Protein AF-A0A368PMU8-F1 (afdb_monomer)

Organism: Setaria italica (NCBI:txid4555)

Radius of gyration: 12.42 Å; Cα contacts (8 Å, |Δi|>4): 93; chains: 1; bounding box: 33×32×23 Å

Secondary structure (DSSP, 8-state):
--HHHHHHTT-SSPPP-GGG---EE-TTS-EE-TT-TTS---BSSHHHHHHHHHHHHH-HHHHHSHHHHHHHHHHHHHTT--

Foldseek 3Di:
DPPPVCVVVVQPDPQDDALRQEWDQDPVCFIDHSLCPVPPPGHNDVVVVLCVLVVLLVDPVCVVVVVSNVSSVRHCVSVVVD

Sequence (82 aa):
MDSSDDRHRGYRMPFPQGDALRVFHNVDNTFACPVYPTKRHRWRILNEVKDHVVGMTTSGPLRKDNKKWSYHCVMAWNDGWM

Solvent-accessible surface area (backbone atoms only — not comparable to full-atom values): 4919 Å² total; per-residue (Å²): 136,65,72,63,62,35,48,78,71,65,40,94,55,81,75,64,62,72,87,66,26,47,77,42,80,46,95,85,64,26,35,41,57,75,92,47,66,82,61,78,66,66,33,74,48,70,64,63,51,48,54,50,37,55,49,43,55,69,32,70,77,37,57,74,44,50,68,63,24,49,51,30,44,51,24,30,49,65,69,68,76,107

Mean predicted aligned error: 7.79 Å

pLDDT: mean 77.34, std 12.58, range [52.97, 91.69]

Structure (mmCIF, N/CA/C/O backbone):
data_AF-A0A368PMU8-F1
#
_entry.id   AF-A0A368PMU8-F1
#
loop_
_atom_site.group_PDB
_atom_site.id
_atom_site.type_symbol
_atom_site.label_atom_id
_atom_site.label_alt_id
_atom_site.label_comp_id
_atom_site.label_asym_id
_atom_site.label_entity_id
_atom_site.label_seq_id
_atom_site.pdbx_PDB_ins_code
_atom_site.Cartn_x
_atom_site.Cartn_y
_atom_site.Cartn_z
_atom_site.occupancy
_atom_site.B_iso_or_equiv
_atom_site.auth_seq_id
_atom_site.auth_comp_id
_atom_site.auth_asym_id
_atom_site.auth_atom_id
_atom_site.pdbx_PDB_model_num
ATOM 1 N N . MET A 1 1 ? 21.645 -6.510 -1.511 1.00 53.66 1 MET A N 1
ATOM 2 C CA . MET A 1 1 ? 20.554 -6.796 -0.556 1.00 53.66 1 MET A CA 1
ATOM 3 C C . MET A 1 1 ? 21.174 -6.996 0.806 1.00 53.66 1 MET A C 1
ATOM 5 O O . MET A 1 1 ? 22.075 -7.816 0.896 1.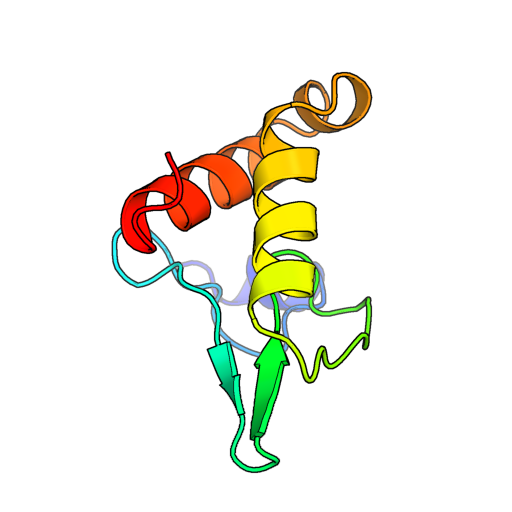00 53.66 1 MET A O 1
ATOM 9 N N . ASP A 1 2 ? 20.723 -6.277 1.828 1.00 55.03 2 ASP A N 1
ATOM 10 C CA . ASP A 1 2 ? 21.145 -6.547 3.203 1.00 55.03 2 ASP A CA 1
ATOM 11 C C . ASP A 1 2 ? 19.930 -7.006 4.013 1.00 55.03 2 ASP A C 1
ATOM 13 O O . ASP A 1 2 ? 19.190 -6.212 4.590 1.00 55.03 2 ASP A O 1
ATOM 17 N N . SER A 1 3 ? 19.686 -8.320 3.994 1.00 53.31 3 SER A N 1
ATOM 18 C CA . SER A 1 3 ? 18.570 -8.963 4.703 1.00 53.31 3 SER A CA 1
ATOM 19 C C . SER A 1 3 ? 18.618 -8.736 6.224 1.00 53.31 3 SER A C 1
ATOM 21 O O . SER A 1 3 ? 17.642 -9.061 6.907 1.00 53.31 3 SER A O 1
ATOM 23 N N . SER A 1 4 ? 19.734 -8.231 6.759 1.00 52.97 4 SER A N 1
ATOM 24 C CA . SER A 1 4 ? 19.905 -7.934 8.178 1.00 52.97 4 SER A CA 1
ATOM 25 C C . SER A 1 4 ? 19.222 -6.615 8.578 1.00 52.97 4 SER A C 1
ATOM 27 O O . SER A 1 4 ? 18.548 -6.569 9.610 1.00 52.97 4 SER A O 1
ATOM 29 N N . ASP A 1 5 ? 19.293 -5.577 7.727 1.00 62.28 5 ASP A N 1
ATOM 30 C CA . ASP A 1 5 ? 18.669 -4.259 7.971 1.00 62.28 5 ASP A CA 1
ATOM 31 C C . ASP A 1 5 ? 17.133 -4.365 8.022 1.00 62.28 5 ASP A C 1
ATOM 33 O O . ASP A 1 5 ? 16.486 -3.780 8.893 1.00 62.28 5 ASP A O 1
ATOM 37 N N . ASP A 1 6 ? 16.539 -5.187 7.151 1.00 61.56 6 ASP A N 1
ATOM 38 C CA . ASP A 1 6 ? 15.085 -5.392 7.098 1.00 61.56 6 ASP A CA 1
ATOM 39 C C . ASP A 1 6 ? 14.544 -6.072 8.370 1.00 61.56 6 ASP A C 1
ATOM 41 O O . ASP A 1 6 ? 13.541 -5.630 8.942 1.00 61.56 6 ASP A O 1
ATOM 45 N N . ARG A 1 7 ? 15.235 -7.107 8.874 1.00 59.38 7 ARG A N 1
ATOM 46 C CA . ARG A 1 7 ? 14.833 -7.806 10.110 1.00 59.38 7 ARG A CA 1
ATOM 47 C C . ARG A 1 7 ? 14.975 -6.917 11.337 1.00 59.38 7 ARG A C 1
ATOM 49 O O . ARG A 1 7 ? 14.094 -6.929 12.195 1.00 59.38 7 ARG A O 1
ATOM 56 N N . HIS A 1 8 ? 16.046 -6.124 11.412 1.00 59.59 8 HIS A N 1
ATOM 57 C CA . HIS A 1 8 ? 16.260 -5.189 12.518 1.00 59.59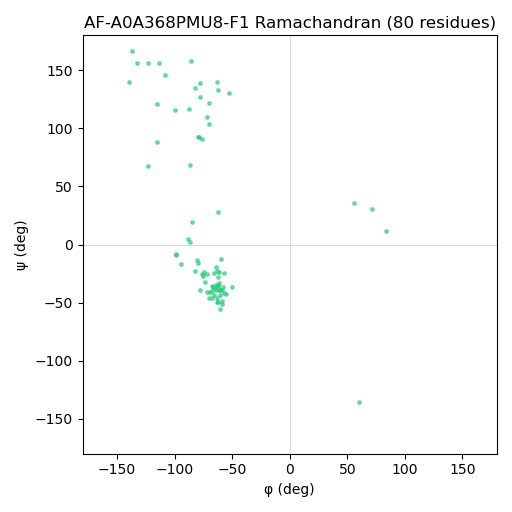 8 HIS A CA 1
ATOM 58 C C . HIS A 1 8 ? 15.159 -4.114 12.588 1.00 59.59 8 HIS A C 1
ATOM 60 O O . HIS A 1 8 ? 14.810 -3.637 13.664 1.00 59.59 8 HIS A O 1
ATOM 66 N N . ARG A 1 9 ? 14.543 -3.788 11.445 1.00 63.44 9 ARG A N 1
ATOM 67 C CA . ARG A 1 9 ? 13.434 -2.828 11.328 1.00 63.44 9 ARG A CA 1
ATOM 68 C C . ARG A 1 9 ? 12.042 -3.444 11.511 1.00 63.44 9 ARG A C 1
ATOM 70 O O . ARG A 1 9 ? 11.046 -2.736 11.372 1.00 63.44 9 ARG A O 1
ATOM 77 N N . GLY A 1 10 ? 11.957 -4.735 11.841 1.00 60.06 10 GLY A N 1
ATOM 78 C CA . GLY A 1 10 ? 10.696 -5.431 12.107 1.00 60.06 10 GLY A CA 1
ATOM 79 C C . GLY A 1 10 ? 9.967 -5.939 10.860 1.00 60.06 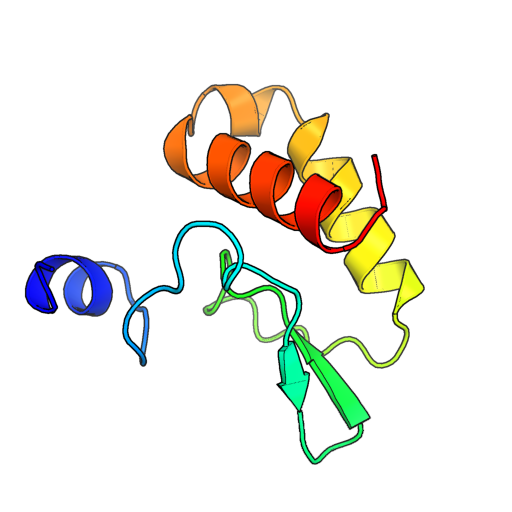10 GLY A C 1
ATOM 80 O O . GLY A 1 10 ? 8.814 -6.367 10.968 1.00 60.06 10 GLY A O 1
ATOM 81 N N . TYR A 1 11 ? 10.612 -5.929 9.688 1.00 61.34 11 TYR A N 1
ATOM 82 C CA . TYR A 1 11 ? 10.070 -6.589 8.503 1.00 61.34 11 TYR A CA 1
ATOM 83 C C . TYR A 1 11 ? 10.301 -8.099 8.607 1.00 61.34 11 TYR A C 1
ATOM 85 O O . TYR A 1 11 ? 11.413 -8.576 8.833 1.00 61.34 11 TYR A O 1
ATOM 93 N N . ARG A 1 12 ? 9.222 -8.874 8.453 1.00 57.84 12 ARG A N 1
ATOM 94 C CA . ARG A 1 12 ? 9.261 -10.346 8.519 1.00 57.84 12 ARG A CA 1
ATOM 95 C C . ARG A 1 12 ? 9.756 -10.987 7.214 1.00 57.84 12 ARG A C 1
ATOM 97 O O . ARG A 1 12 ? 10.116 -12.157 7.220 1.00 57.84 12 ARG A O 1
ATOM 104 N N . MET A 1 13 ? 9.761 -10.219 6.125 1.00 59.38 13 MET A N 1
ATOM 105 C CA . MET A 1 13 ? 10.153 -10.602 4.765 1.00 59.38 13 MET A CA 1
ATOM 106 C C . MET A 1 13 ? 11.103 -9.539 4.189 1.00 59.38 13 MET A C 1
ATOM 108 O O . MET A 1 13 ? 11.033 -8.397 4.652 1.00 59.38 13 MET A O 1
ATOM 112 N N . PRO A 1 14 ? 11.951 -9.876 3.193 1.00 65.44 14 PRO A N 1
ATOM 113 C CA . PRO A 1 14 ? 12.756 -8.886 2.478 1.00 65.44 14 PRO A CA 1
ATOM 114 C C . PRO A 1 14 ? 11.858 -7.772 1.948 1.00 65.44 14 PRO A C 1
ATOM 116 O O . PRO A 1 14 ? 10.815 -8.051 1.350 1.00 65.44 14 PRO A O 1
ATOM 119 N N . PHE A 1 15 ? 12.233 -6.522 2.198 1.00 65.44 15 PHE A N 1
ATOM 120 C CA . PHE A 1 15 ? 11.403 -5.391 1.822 1.00 65.44 15 PHE A CA 1
ATOM 121 C C . PHE A 1 15 ? 11.403 -5.236 0.292 1.00 65.44 15 PHE A C 1
ATOM 123 O O . PHE A 1 15 ? 12.478 -5.083 -0.299 1.00 65.44 15 PHE A O 1
ATOM 130 N N . PRO A 1 16 ? 10.235 -5.285 -0.379 1.00 69.62 16 PRO A N 1
ATOM 131 C CA . PRO A 1 16 ? 10.180 -5.123 -1.826 1.00 69.62 16 PRO A CA 1
ATOM 132 C C . PRO A 1 16 ? 10.662 -3.722 -2.232 1.00 69.62 16 PRO A C 1
ATOM 134 O O . PRO A 1 16 ? 10.369 -2.730 -1.568 1.00 69.62 16 PRO A O 1
ATOM 137 N N . GLN A 1 17 ? 11.422 -3.636 -3.324 1.00 72.25 17 GLN A N 1
ATOM 138 C CA . GLN A 1 17 ? 11.973 -2.382 -3.852 1.00 72.25 17 GLN A CA 1
ATOM 139 C C . GLN A 1 17 ? 11.532 -2.169 -5.304 1.00 72.25 17 GLN A C 1
ATOM 141 O O . GLN A 1 17 ? 11.228 -3.135 -6.005 1.00 72.25 17 GLN A O 1
ATOM 146 N N . GLY A 1 18 ? 11.521 -0.911 -5.757 1.00 77.44 18 GLY A N 1
ATOM 147 C CA . GLY A 1 18 ? 11.179 -0.555 -7.140 1.00 77.44 18 GLY A CA 1
ATOM 148 C C . GLY A 1 18 ? 9.764 -0.991 -7.524 1.00 77.44 18 GLY A C 1
ATOM 149 O O . GLY A 1 18 ? 8.839 -0.836 -6.731 1.00 77.44 18 GLY A O 1
ATOM 150 N N . ASP A 1 19 ? 9.605 -1.578 -8.709 1.00 80.56 19 ASP A N 1
ATOM 151 C CA . ASP A 1 19 ? 8.304 -1.966 -9.289 1.00 80.56 19 ASP A CA 1
ATOM 152 C C . ASP A 1 19 ? 7.555 -3.047 -8.492 1.00 80.56 19 ASP A C 1
ATOM 154 O O . ASP A 1 19 ? 6.338 -3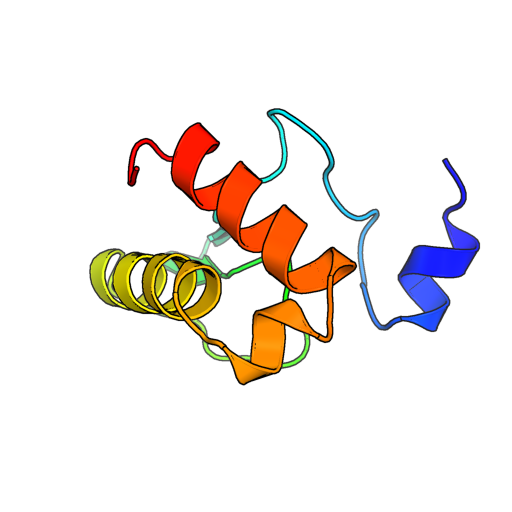.210 -8.627 1.00 80.56 19 ASP A O 1
ATOM 158 N N . ALA A 1 20 ? 8.281 -3.791 -7.649 1.00 82.00 20 ALA A N 1
ATOM 159 C CA . ALA A 1 20 ? 7.719 -4.807 -6.764 1.00 82.00 20 ALA A CA 1
ATOM 160 C C . ALA A 1 20 ? 7.104 -4.209 -5.486 1.00 82.00 20 ALA A C 1
ATOM 162 O O . ALA A 1 20 ? 6.400 -4.909 -4.756 1.00 82.00 20 ALA A O 1
ATOM 163 N N . LEU A 1 21 ? 7.370 -2.931 -5.187 1.00 87.12 21 LEU A N 1
ATOM 164 C CA . LEU A 1 21 ? 6.793 -2.241 -4.039 1.00 87.12 21 LEU A CA 1
ATOM 165 C C . LEU A 1 21 ? 5.357 -1.814 -4.363 1.00 87.12 21 LEU A C 1
ATOM 167 O O . LEU A 1 21 ? 5.126 -0.747 -4.929 1.00 87.12 21 LEU A O 1
ATOM 171 N N . ARG A 1 22 ? 4.405 -2.674 -4.005 1.00 88.38 22 ARG A N 1
ATOM 172 C CA . ARG A 1 22 ? 2.963 -2.519 -4.243 1.00 88.38 22 ARG A CA 1
ATOM 173 C C . ARG A 1 22 ? 2.168 -2.927 -3.012 1.00 88.38 22 ARG A C 1
ATOM 175 O O . ARG A 1 22 ? 2.700 -3.582 -2.110 1.00 88.38 22 ARG A O 1
ATOM 182 N N . VAL A 1 23 ? 0.889 -2.576 -2.983 1.00 87.19 23 VAL A N 1
ATOM 183 C CA . VAL A 1 23 ? -0.032 -3.095 -1.965 1.00 87.19 23 VAL A CA 1
ATOM 184 C C . VAL A 1 23 ? -0.171 -4.612 -2.082 1.00 87.19 23 VAL A C 1
ATOM 186 O O . VAL A 1 23 ? -0.381 -5.165 -3.159 1.00 87.19 23 VAL A O 1
ATOM 189 N N . PHE A 1 24 ? -0.067 -5.305 -0.948 1.00 85.56 24 PHE A N 1
ATOM 190 C CA . PHE A 1 24 ? -0.267 -6.748 -0.898 1.00 85.56 24 PHE A CA 1
ATOM 191 C C . PHE A 1 24 ? -1.748 -7.091 -0.823 1.00 85.56 24 PHE A C 1
ATOM 193 O O . PHE A 1 24 ? -2.464 -6.533 0.008 1.00 85.56 24 PHE A O 1
ATOM 200 N N . HIS A 1 25 ? -2.171 -8.062 -1.633 1.00 87.50 25 HIS A N 1
ATOM 201 C CA . HIS A 1 25 ? -3.457 -8.736 -1.499 1.00 87.50 25 HIS A CA 1
ATOM 202 C C . HIS A 1 25 ? -3.250 -10.080 -0.792 1.00 87.50 25 HIS A C 1
ATOM 204 O O . HIS A 1 25 ? -2.545 -10.961 -1.286 1.00 87.50 25 HIS A O 1
ATOM 210 N N . ASN A 1 26 ? -3.827 -10.214 0.396 1.00 84.06 26 ASN A N 1
ATOM 211 C CA . ASN A 1 26 ? -3.732 -11.409 1.221 1.00 84.06 26 ASN A CA 1
ATOM 212 C C . ASN A 1 26 ? -4.810 -12.431 0.832 1.00 84.06 26 ASN A C 1
ATOM 214 O O . ASN A 1 26 ? -5.872 -12.086 0.319 1.00 84.06 26 ASN A O 1
ATOM 218 N N . VAL A 1 27 ? -4.565 -13.699 1.172 1.00 85.31 27 VAL A N 1
ATOM 219 C CA . VAL A 1 27 ? -5.491 -14.822 0.917 1.00 85.31 27 VAL A CA 1
ATOM 220 C C . VAL A 1 27 ? -6.839 -14.653 1.637 1.00 85.31 27 VAL A C 1
ATOM 222 O O . VAL A 1 27 ? -7.845 -15.197 1.200 1.00 85.31 27 VAL A O 1
ATOM 225 N N . ASP A 1 28 ? -6.888 -13.876 2.723 1.00 87.00 28 ASP A N 1
ATOM 226 C CA . ASP A 1 28 ? -8.115 -13.570 3.468 1.00 87.00 28 ASP A CA 1
ATOM 227 C C . ASP A 1 28 ? -8.911 -12.380 2.892 1.00 87.00 28 ASP A C 1
ATOM 229 O O . ASP A 1 28 ? -9.738 -11.801 3.598 1.00 87.00 28 ASP A O 1
ATOM 233 N N . ASN A 1 29 ? -8.674 -12.018 1.622 1.00 85.69 29 ASN A N 1
ATOM 234 C CA . ASN A 1 29 ? -9.263 -10.863 0.930 1.00 85.69 29 ASN A CA 1
ATOM 235 C C . ASN A 1 29 ? -9.020 -9.536 1.662 1.00 85.69 29 ASN A C 1
ATOM 237 O O . ASN A 1 29 ? -9.879 -8.653 1.706 1.00 85.69 29 ASN A O 1
ATOM 241 N N . THR A 1 30 ? -7.848 -9.406 2.282 1.00 88.25 30 THR A N 1
ATOM 242 C CA . THR A 1 30 ? -7.420 -8.161 2.916 1.00 88.25 30 THR A CA 1
ATOM 243 C C . THR A 1 30 ? -6.223 -7.564 2.203 1.00 88.25 30 THR A C 1
ATOM 245 O O . THR A 1 30 ? -5.435 -8.262 1.569 1.00 88.25 30 THR A O 1
ATOM 248 N N . PHE A 1 31 ? -6.056 -6.260 2.349 1.00 86.81 31 PHE A N 1
ATOM 249 C CA . PHE A 1 31 ? -4.969 -5.489 1.783 1.00 86.81 31 PHE A CA 1
ATOM 250 C C . PHE A 1 31 ? -4.003 -5.050 2.883 1.00 86.81 31 PHE A C 1
ATOM 252 O O . PHE A 1 31 ? -4.416 -4.769 4.014 1.00 86.81 31 PHE A O 1
ATOM 259 N N . ALA A 1 32 ? -2.713 -4.979 2.556 1.00 84.56 32 ALA A N 1
ATOM 260 C CA . ALA A 1 32 ? -1.681 -4.515 3.477 1.00 84.56 32 ALA A CA 1
ATOM 261 C C . ALA A 1 32 ? -0.644 -3.625 2.779 1.00 84.56 32 ALA A C 1
ATOM 263 O O . ALA A 1 32 ? -0.197 -3.910 1.669 1.00 84.56 32 ALA A O 1
ATOM 264 N N . CYS A 1 33 ? -0.227 -2.565 3.473 1.00 84.75 33 CYS A N 1
ATOM 265 C CA . CYS A 1 33 ? 0.860 -1.689 3.053 1.00 84.75 33 CYS A CA 1
ATOM 266 C C . CYS A 1 33 ? 2.183 -2.277 3.567 1.00 84.75 33 CYS A C 1
ATOM 268 O O . CYS A 1 33 ? 2.374 -2.344 4.788 1.00 84.75 33 CYS A O 1
ATOM 270 N N . PRO A 1 34 ? 3.119 -2.679 2.689 1.00 79.62 34 PRO A N 1
ATOM 271 C CA . PRO A 1 34 ? 4.379 -3.265 3.127 1.00 79.62 34 PRO A CA 1
ATOM 272 C C . PRO A 1 34 ? 5.250 -2.306 3.943 1.00 79.62 34 PRO A C 1
ATOM 274 O O . PRO A 1 34 ? 6.058 -2.801 4.712 1.00 79.62 34 PRO A O 1
ATOM 277 N N . VAL A 1 35 ? 5.090 -0.975 3.837 1.00 79.50 35 VAL A N 1
ATOM 278 C CA . VAL A 1 35 ? 5.906 0.038 4.555 1.00 79.50 35 VAL A CA 1
ATOM 279 C C . VAL A 1 35 ? 5.592 0.106 6.053 1.00 79.50 35 VAL A C 1
ATOM 281 O O . VAL A 1 35 ? 6.441 0.503 6.853 1.00 79.50 35 VAL A O 1
ATOM 284 N N . TYR A 1 36 ? 4.385 -0.294 6.455 1.00 74.94 36 TYR A N 1
ATOM 285 C CA . TYR A 1 36 ? 3.955 -0.312 7.854 1.00 74.94 36 TYR A CA 1
ATOM 286 C C . TYR A 1 36 ? 3.504 -1.716 8.275 1.00 74.94 36 TYR A C 1
ATOM 288 O O . TYR A 1 36 ? 2.337 -1.918 8.609 1.00 74.94 36 TYR A O 1
ATOM 296 N N . PRO A 1 37 ? 4.427 -2.695 8.340 1.00 60.06 37 PRO A N 1
ATOM 297 C CA . PRO A 1 37 ? 4.093 -4.089 8.639 1.00 60.06 37 PRO A CA 1
ATOM 298 C C . PRO A 1 37 ? 3.562 -4.273 10.071 1.00 60.06 37 PRO A C 1
ATOM 300 O O . PRO A 1 37 ? 2.844 -5.228 10.361 1.00 60.06 37 PRO A O 1
ATOM 303 N N . THR A 1 38 ? 3.919 -3.366 10.986 1.00 54.44 38 THR A N 1
ATOM 304 C CA . THR A 1 38 ? 3.546 -3.405 12.407 1.00 54.44 38 THR A CA 1
ATOM 305 C C . THR A 1 38 ? 2.161 -2.841 12.688 1.00 54.44 38 THR A C 1
ATOM 307 O O . THR A 1 38 ? 1.539 -3.241 13.674 1.00 54.44 38 THR A O 1
ATOM 310 N N . LYS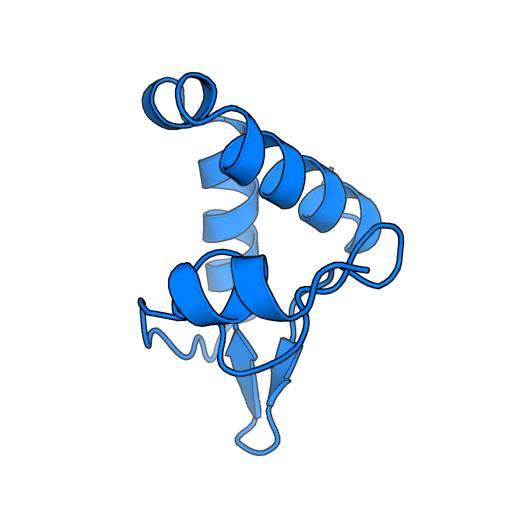 A 1 39 ? 1.621 -1.976 11.818 1.00 55.72 39 LYS A N 1
ATOM 311 C CA . LYS A 1 39 ? 0.199 -1.636 11.870 1.00 55.72 39 LYS A CA 1
ATOM 312 C C . LYS A 1 39 ? -0.558 -2.775 11.202 1.00 55.72 39 LYS A C 1
ATOM 314 O O . LYS A 1 39 ? -0.762 -2.779 9.998 1.00 55.72 39 LYS A O 1
ATOM 319 N N . ARG A 1 40 ? -0.983 -3.746 12.015 1.00 54.06 40 ARG A N 1
ATOM 320 C CA . ARG A 1 40 ? -1.831 -4.898 11.649 1.00 54.06 40 ARG A CA 1
ATOM 321 C C . ARG A 1 40 ? -3.234 -4.502 11.147 1.00 54.06 40 ARG A C 1
ATOM 323 O O . ARG A 1 40 ? -4.182 -5.263 11.326 1.00 54.06 40 ARG A O 1
ATOM 330 N N . HIS A 1 41 ? -3.404 -3.322 10.560 1.00 62.84 41 HIS A N 1
ATOM 331 C CA . HIS A 1 41 ? -4.643 -2.958 9.897 1.00 62.84 41 HIS A CA 1
ATOM 332 C C . HIS A 1 41 ? -4.677 -3.681 8.559 1.00 62.84 41 HIS A C 1
ATOM 334 O O . HIS A 1 41 ? -4.141 -3.230 7.555 1.00 62.84 41 HIS A O 1
ATOM 340 N N . ARG A 1 42 ? -5.267 -4.873 8.595 1.00 73.81 42 ARG A N 1
ATOM 341 C CA . ARG A 1 42 ? -5.752 -5.555 7.406 1.00 73.81 42 ARG A CA 1
ATOM 342 C C . ARG A 1 42 ? -6.966 -4.782 6.915 1.00 73.81 42 ARG A C 1
ATOM 344 O O . ARG A 1 42 ? -8.028 -4.858 7.533 1.00 73.81 42 ARG A O 1
ATOM 351 N N . TRP A 1 43 ? -6.797 -4.011 5.853 1.00 84.69 43 TRP A N 1
ATOM 352 C CA . TRP A 1 43 ? -7.910 -3.302 5.236 1.00 84.69 43 TRP A CA 1
ATOM 353 C C . TRP A 1 43 ? -8.721 -4.275 4.394 1.00 84.69 43 TRP A C 1
ATOM 355 O O . TRP A 1 43 ? -8.154 -5.118 3.707 1.00 84.69 43 TRP A O 1
ATOM 365 N N . ARG A 1 44 ? -10.047 -4.184 4.436 1.00 87.12 44 ARG A N 1
ATOM 366 C CA . ARG A 1 44 ? -10.918 -4.982 3.551 1.00 87.12 44 ARG A CA 1
ATOM 367 C C . ARG A 1 44 ? -11.305 -4.222 2.289 1.00 87.12 44 ARG A C 1
ATOM 369 O O . ARG A 1 44 ? -11.762 -4.821 1.324 1.00 87.12 44 ARG A O 1
ATOM 376 N N . ILE A 1 45 ? -11.123 -2.906 2.303 1.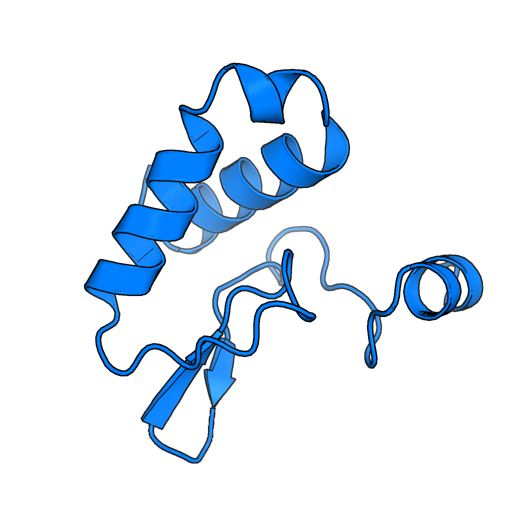00 88.19 45 ILE A N 1
ATOM 377 C CA . ILE A 1 45 ? -11.539 -2.004 1.239 1.00 88.19 45 ILE A CA 1
ATOM 378 C C . ILE A 1 45 ? -10.278 -1.390 0.636 1.00 88.19 45 ILE A C 1
ATOM 380 O O . ILE A 1 45 ? -9.513 -0.724 1.330 1.00 88.19 45 ILE A O 1
ATOM 384 N N . LEU A 1 46 ? -10.061 -1.594 -0.666 1.00 88.00 46 LEU A N 1
ATOM 385 C CA . LEU A 1 46 ? -8.875 -1.085 -1.365 1.00 88.00 46 LEU A CA 1
ATOM 386 C C . LEU A 1 46 ? -8.743 0.441 -1.251 1.00 88.00 46 LEU A C 1
ATOM 388 O O . LEU A 1 46 ? -7.638 0.952 -1.087 1.00 88.00 46 LEU A O 1
ATOM 392 N N . ASN A 1 47 ? -9.867 1.161 -1.270 1.00 90.19 47 ASN A N 1
ATOM 393 C CA . ASN A 1 47 ? -9.876 2.617 -1.126 1.00 90.19 47 ASN A CA 1
ATOM 394 C C . ASN A 1 47 ? -9.318 3.084 0.224 1.00 90.19 47 ASN A C 1
ATOM 396 O O . ASN A 1 47 ? -8.611 4.079 0.249 1.00 90.19 47 ASN A O 1
ATOM 400 N N . GLU A 1 48 ? -9.527 2.346 1.320 1.00 89.31 48 GLU A N 1
ATOM 401 C CA . GLU A 1 48 ? -8.924 2.703 2.615 1.00 89.31 48 GLU A CA 1
ATOM 402 C C . GLU A 1 48 ? -7.392 2.617 2.561 1.00 89.31 48 GLU A C 1
ATOM 404 O O . GLU A 1 48 ? -6.692 3.430 3.167 1.00 89.31 48 GLU A O 1
ATOM 409 N N . VAL A 1 49 ? -6.856 1.653 1.802 1.00 88.44 49 VAL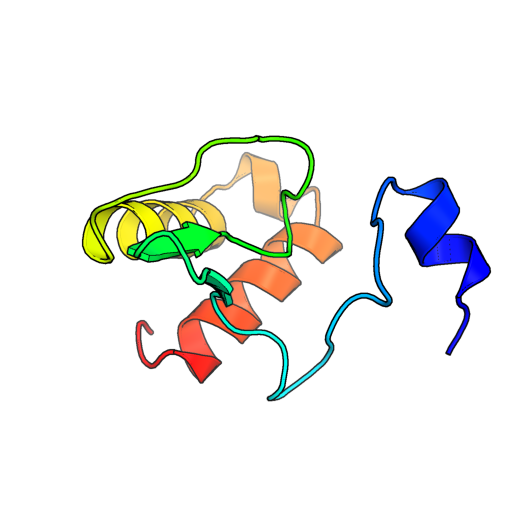 A N 1
ATOM 410 C CA . VAL A 1 49 ? -5.407 1.537 1.581 1.00 88.44 49 VAL A CA 1
ATOM 411 C C . VAL A 1 49 ? -4.906 2.638 0.670 1.00 88.44 49 VAL A C 1
ATOM 413 O O . VAL A 1 49 ? -3.853 3.208 0.941 1.00 88.44 49 VAL A O 1
ATOM 416 N N . LYS A 1 50 ? -5.659 2.964 -0.382 1.00 90.88 50 LYS A N 1
ATOM 417 C CA . LYS A 1 50 ? -5.341 4.079 -1.272 1.00 90.88 50 LYS A CA 1
ATOM 418 C C . LYS A 1 50 ? -5.274 5.394 -0.503 1.00 90.88 50 LYS A C 1
ATOM 420 O O . LYS A 1 50 ? -4.261 6.083 -0.585 1.00 90.88 50 LYS A O 1
ATOM 425 N N . ASP A 1 51 ? -6.297 5.702 0.287 1.00 89.88 51 ASP A N 1
ATOM 426 C CA . ASP A 1 51 ? -6.366 6.917 1.100 1.00 89.88 51 ASP A CA 1
ATOM 427 C C . ASP A 1 51 ? -5.226 6.961 2.116 1.00 89.88 51 ASP A C 1
ATOM 429 O O . ASP A 1 51 ? -4.600 8.004 2.311 1.00 89.88 51 ASP A O 1
ATOM 433 N N . HIS A 1 52 ? -4.889 5.815 2.716 1.00 89.12 52 HIS A N 1
ATOM 434 C CA . HIS A 1 52 ? -3.708 5.703 3.560 1.00 89.12 52 HIS A CA 1
ATOM 435 C C . HIS A 1 52 ? -2.428 6.022 2.781 1.00 89.12 52 HIS A C 1
ATOM 437 O O . HIS A 1 52 ? -1.672 6.896 3.192 1.00 89.12 52 HIS A O 1
ATOM 443 N N . VAL A 1 53 ? -2.167 5.343 1.664 1.00 88.19 53 VAL A N 1
ATOM 444 C CA . VAL A 1 53 ? -0.912 5.490 0.919 1.00 88.19 53 VAL A CA 1
ATOM 445 C C . VAL A 1 53 ? -0.754 6.913 0.390 1.00 88.19 53 VAL A C 1
ATOM 447 O O . VAL A 1 53 ? 0.270 7.540 0.654 1.00 88.19 53 VAL A O 1
ATOM 450 N N . VAL A 1 54 ? -1.782 7.460 -0.260 1.00 90.12 54 VAL A N 1
ATOM 451 C CA . VAL A 1 54 ? -1.791 8.833 -0.791 1.00 90.12 54 VAL A CA 1
ATOM 452 C C . VAL A 1 54 ? -1.763 9.877 0.336 1.00 90.12 54 VAL A C 1
ATOM 454 O O . VAL A 1 54 ? -1.069 10.890 0.245 1.00 90.12 54 VAL A O 1
ATOM 457 N N . GLY A 1 55 ? -2.439 9.632 1.459 1.00 89.19 55 GLY A N 1
ATOM 458 C CA . GLY A 1 55 ? -2.347 10.504 2.633 1.00 89.19 55 GLY A CA 1
ATOM 459 C C . GLY A 1 55 ? -0.923 10.575 3.197 1.00 89.19 55 GLY A C 1
ATOM 460 O O . GLY A 1 55 ? -0.468 11.622 3.659 1.00 89.19 55 GLY A O 1
ATOM 461 N N . MET A 1 56 ? -0.165 9.482 3.107 1.00 86.94 56 MET A N 1
ATOM 462 C CA . MET A 1 56 ? 1.220 9.438 3.575 1.00 86.94 56 MET A CA 1
ATOM 463 C C . MET A 1 56 ? 2.196 10.136 2.622 1.00 86.94 56 MET A C 1
ATOM 465 O O . MET A 1 56 ? 3.213 10.650 3.093 1.00 86.94 56 MET A O 1
ATOM 469 N N . THR A 1 57 ? 1.884 10.243 1.324 1.00 86.31 57 THR A N 1
ATOM 470 C CA . THR A 1 57 ? 2.692 11.031 0.369 1.00 86.31 57 THR A CA 1
ATOM 471 C C . THR A 1 57 ? 2.508 12.538 0.543 1.00 86.31 57 THR A C 1
ATOM 473 O O . THR A 1 57 ? 3.407 13.314 0.219 1.00 86.31 57 THR A O 1
ATOM 476 N N . THR A 1 58 ? 1.387 12.969 1.118 1.00 83.56 58 THR A N 1
ATOM 477 C CA . THR A 1 58 ? 1.079 14.388 1.367 1.00 83.56 58 THR A CA 1
ATOM 478 C C . THR A 1 58 ? 1.379 14.829 2.807 1.00 83.56 58 THR A C 1
ATOM 480 O O . THR A 1 58 ? 1.398 16.023 3.110 1.00 83.56 58 THR A O 1
ATOM 483 N N . SER A 1 59 ? 1.690 13.886 3.703 1.00 81.25 59 SER A N 1
ATOM 484 C CA . SER A 1 59 ? 1.959 14.142 5.122 1.00 81.25 59 SER A CA 1
ATOM 485 C C . SER A 1 59 ? 3.309 14.838 5.365 1.00 81.25 59 SER A C 1
ATOM 487 O O . SER A 1 59 ? 4.387 14.245 5.260 1.00 81.25 59 SER A O 1
ATOM 489 N N . GLY A 1 60 ? 3.254 16.110 5.777 1.00 71.00 60 GLY A N 1
ATOM 490 C CA . GLY A 1 60 ? 4.425 16.923 6.138 1.00 71.00 60 GLY A CA 1
ATOM 491 C C . GLY A 1 60 ? 5.333 16.321 7.230 1.00 71.00 60 GLY A C 1
ATOM 492 O O . GLY A 1 60 ? 6.554 16.348 7.065 1.00 71.00 60 GLY A O 1
ATOM 493 N N . PRO A 1 61 ? 4.796 15.736 8.321 1.00 69.19 61 PRO A N 1
ATOM 494 C CA . PRO A 1 61 ? 5.600 15.029 9.319 1.00 69.19 61 PRO A CA 1
ATOM 495 C C . PRO A 1 61 ? 6.341 13.813 8.756 1.00 69.19 61 PRO A C 1
ATOM 497 O O . PRO A 1 61 ? 7.478 13.562 9.151 1.00 69.19 61 PRO A O 1
ATOM 500 N N . LEU A 1 62 ? 5.738 13.08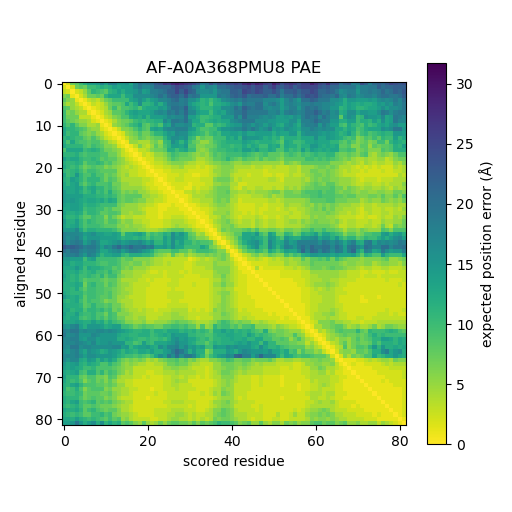1 7.810 1.00 64.19 62 LEU A N 1
ATOM 501 C CA . LEU A 1 62 ? 6.389 11.929 7.184 1.00 64.19 62 LEU A CA 1
ATOM 502 C C . LEU A 1 62 ? 7.461 12.319 6.182 1.00 64.19 62 LEU A C 1
ATOM 504 O O . LEU A 1 62 ? 8.423 11.580 6.028 1.00 64.19 62 LEU A O 1
ATOM 508 N N . ARG A 1 63 ? 7.353 13.495 5.562 1.00 60.47 63 ARG A N 1
ATOM 509 C CA . ARG A 1 63 ? 8.412 14.042 4.706 1.00 60.47 63 ARG A CA 1
ATOM 510 C C . ARG A 1 63 ? 9.751 14.176 5.449 1.00 60.47 63 ARG A C 1
ATOM 512 O O . ARG A 1 63 ? 10.801 14.129 4.817 1.00 60.47 63 ARG A O 1
ATOM 519 N N . LYS A 1 64 ? 9.731 14.295 6.788 1.00 64.44 64 LYS A N 1
ATOM 520 C CA . LYS A 1 64 ? 10.940 14.236 7.632 1.00 64.44 64 LYS A CA 1
ATOM 521 C C . LYS A 1 64 ? 11.500 12.811 7.767 1.00 64.44 64 LYS A C 1
ATOM 523 O O . LYS A 1 64 ? 12.713 12.649 7.836 1.00 64.44 64 LYS A O 1
ATOM 528 N N . ASP A 1 65 ? 10.645 11.786 7.753 1.00 68.06 65 ASP 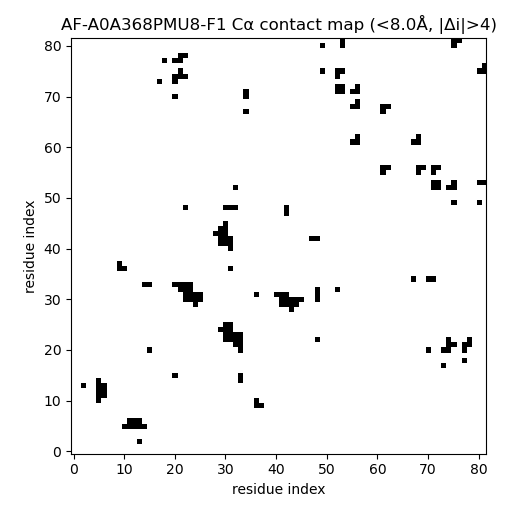A N 1
ATOM 529 C CA . ASP A 1 65 ? 11.022 10.366 7.626 1.00 68.06 65 ASP A CA 1
ATOM 530 C C . ASP A 1 65 ? 11.143 9.999 6.129 1.00 68.06 65 ASP A C 1
ATOM 532 O O . ASP A 1 65 ? 10.330 9.271 5.550 1.00 68.06 65 ASP A O 1
ATOM 536 N N . ASN A 1 66 ? 12.170 10.574 5.489 1.00 69.75 66 ASN A N 1
ATOM 537 C CA . ASN A 1 66 ? 12.383 10.599 4.035 1.00 69.75 66 ASN A CA 1
ATOM 538 C C . ASN A 1 66 ? 12.264 9.212 3.366 1.00 69.75 66 ASN A C 1
ATOM 540 O O . ASN A 1 66 ? 11.719 9.080 2.272 1.00 69.75 66 ASN A O 1
ATOM 544 N N . LYS A 1 67 ? 12.717 8.150 4.047 1.00 77.25 67 LYS A N 1
ATOM 545 C CA . LYS A 1 67 ? 12.694 6.781 3.508 1.00 77.25 67 LYS A CA 1
ATOM 546 C C . LYS A 1 67 ? 11.269 6.226 3.422 1.00 77.25 67 LYS A C 1
ATOM 548 O O . LYS A 1 67 ? 10.890 5.689 2.385 1.00 77.25 67 LYS A O 1
ATOM 553 N N . LYS A 1 68 ? 10.453 6.375 4.475 1.00 78.25 68 LYS A N 1
ATOM 554 C CA . LYS A 1 68 ? 9.057 5.898 4.444 1.00 78.25 68 LYS A CA 1
ATOM 555 C C . LYS A 1 68 ? 8.209 6.717 3.491 1.00 78.25 68 LYS A C 1
ATOM 557 O O . LYS A 1 68 ? 7.403 6.136 2.772 1.00 78.25 68 LYS A O 1
ATOM 562 N N . TRP A 1 69 ? 8.394 8.033 3.474 1.00 84.12 69 TRP A N 1
ATOM 563 C CA . TRP A 1 69 ? 7.707 8.900 2.522 1.00 84.12 69 TRP A CA 1
ATOM 564 C C . TRP A 1 69 ? 8.020 8.495 1.075 1.00 84.12 69 TRP A C 1
ATOM 566 O O . TRP A 1 69 ? 7.097 8.231 0.310 1.00 84.12 69 TRP A O 1
ATOM 576 N N . SER A 1 70 ? 9.303 8.304 0.742 1.00 83.25 70 SER A N 1
ATOM 577 C CA . SER A 1 70 ? 9.731 7.846 -0.585 1.00 83.25 70 SER A CA 1
ATOM 578 C C . SER A 1 70 ? 9.087 6.511 -0.980 1.00 83.25 70 SER A C 1
ATOM 580 O O . SER A 1 70 ? 8.594 6.381 -2.099 1.00 83.25 70 SER A O 1
ATOM 582 N N . TYR A 1 71 ? 8.993 5.547 -0.059 1.00 86.00 71 TYR A N 1
ATOM 583 C CA . TYR A 1 71 ? 8.321 4.278 -0.341 1.00 86.00 71 TYR A CA 1
ATOM 584 C C . TYR A 1 71 ? 6.817 4.414 -0.604 1.00 86.00 71 TYR A C 1
ATOM 586 O O . TYR A 1 71 ? 6.303 3.727 -1.482 1.00 86.00 71 TYR A O 1
ATOM 594 N N . HIS A 1 72 ? 6.110 5.301 0.103 1.00 88.38 72 HIS A N 1
ATOM 595 C CA . HIS A 1 72 ? 4.694 5.556 -0.194 1.00 88.38 72 HIS A CA 1
ATOM 596 C C . HIS A 1 72 ? 4.518 6.242 -1.551 1.00 88.38 72 HIS A C 1
ATOM 598 O O . HIS A 1 72 ? 3.575 5.916 -2.265 1.00 88.38 72 HIS A O 1
ATOM 604 N N . CYS A 1 73 ? 5.431 7.139 -1.940 1.00 87.88 73 CYS A N 1
ATOM 605 C CA . CYS A 1 73 ? 5.415 7.758 -3.267 1.00 87.88 73 CYS A CA 1
ATOM 606 C C . CYS A 1 73 ? 5.603 6.725 -4.382 1.00 87.88 73 CYS A C 1
ATOM 608 O O . CYS A 1 73 ? 4.802 6.687 -5.309 1.00 87.88 73 CYS A O 1
ATOM 610 N N . VAL A 1 74 ? 6.613 5.856 -4.262 1.00 88.94 74 VAL A N 1
ATOM 611 C CA . VAL A 1 74 ? 6.865 4.785 -5.242 1.00 88.94 74 VAL A CA 1
ATOM 612 C C . VAL A 1 74 ? 5.670 3.836 -5.336 1.00 88.94 74 VAL A C 1
ATOM 614 O O . VAL A 1 74 ? 5.243 3.498 -6.434 1.00 88.94 74 VAL A O 1
ATOM 617 N N . MET A 1 75 ? 5.090 3.444 -4.200 1.00 90.06 75 MET A N 1
ATOM 618 C CA . MET A 1 75 ? 3.922 2.562 -4.176 1.00 90.06 75 MET A CA 1
ATOM 619 C C . MET A 1 75 ? 2.705 3.193 -4.854 1.00 90.06 75 MET A C 1
ATOM 621 O O . MET A 1 75 ? 2.067 2.552 -5.682 1.00 90.06 75 MET A O 1
ATOM 625 N N . ALA A 1 76 ? 2.415 4.461 -4.551 1.00 90.50 76 ALA A N 1
ATOM 626 C CA . ALA A 1 76 ? 1.321 5.185 -5.187 1.00 90.50 76 ALA A CA 1
ATOM 627 C C . ALA A 1 76 ? 1.488 5.269 -6.712 1.00 90.50 76 ALA A C 1
ATOM 629 O O . ALA A 1 76 ? 0.504 5.107 -7.425 1.00 90.50 76 ALA A O 1
ATOM 630 N N . TRP A 1 77 ? 2.710 5.471 -7.216 1.00 91.69 77 TRP A N 1
ATOM 631 C CA . TRP A 1 77 ? 2.983 5.439 -8.658 1.00 91.69 77 TRP A CA 1
ATOM 632 C C . TRP A 1 77 ? 2.813 4.042 -9.253 1.00 91.69 77 TRP A C 1
ATOM 634 O O . TRP A 1 77 ? 2.142 3.885 -10.269 1.00 91.69 77 TRP A O 1
ATOM 644 N N . ASN A 1 78 ? 3.362 3.012 -8.609 1.00 90.44 78 ASN A N 1
ATOM 645 C CA . ASN A 1 78 ? 3.264 1.637 -9.097 1.00 90.44 78 ASN A CA 1
ATOM 646 C C . ASN A 1 78 ? 1.810 1.151 -9.195 1.00 90.44 78 ASN A C 1
ATOM 648 O O . ASN A 1 78 ? 1.460 0.445 -10.146 1.00 90.44 78 ASN A O 1
ATOM 652 N N . ASP A 1 79 ? 0.974 1.513 -8.220 1.00 88.62 79 ASP A N 1
ATOM 653 C CA . ASP A 1 79 ? -0.444 1.144 -8.155 1.00 88.62 79 ASP A CA 1
ATOM 654 C C . ASP A 1 79 ? -1.370 2.123 -8.920 1.00 88.62 79 ASP A C 1
ATOM 656 O O . ASP A 1 79 ? -2.585 1.922 -8.956 1.00 88.62 79 ASP A O 1
ATOM 660 N N . GLY A 1 80 ? -0.816 3.150 -9.586 1.00 91.25 80 GLY A N 1
ATOM 661 C CA . GLY A 1 80 ? -1.563 4.085 -10.441 1.00 91.25 80 GLY A CA 1
ATOM 662 C C . GLY A 1 80 ? -2.468 5.054 -9.673 1.00 91.25 80 GLY A C 1
ATOM 663 O O . GLY A 1 80 ? -3.548 5.419 -10.137 1.00 91.25 80 GLY A O 1
ATOM 664 N N . TRP A 1 81 ? -2.080 5.417 -8.453 1.00 91.31 81 TRP A N 1
ATOM 665 C CA . TRP A 1 81 ? -2.839 6.299 -7.557 1.00 91.31 81 TRP A CA 1
ATOM 666 C C . TRP A 1 81 ? -2.357 7.751 -7.567 1.00 91.31 81 TRP A C 1
ATOM 668 O O . TRP A 1 81 ? -3.026 8.610 -6.990 1.00 91.31 81 TRP A O 1
ATOM 678 N N . MET A 1 82 ? -1.229 8.002 -8.227 1.00 85.62 82 MET A N 1
ATOM 679 C CA . MET A 1 82 ? -0.679 9.300 -8.618 1.00 85.62 82 MET A CA 1
ATOM 680 C C . MET A 1 82 ? -0.160 9.182 -10.044 1.00 85.62 82 MET A C 1
ATOM 682 O O . MET A 1 82 ? -0.367 10.148 -10.804 1.00 85.62 82 MET A O 1
#